Protein AF-A0A8F5GVH6-F1 (afdb_monomer)

Structure (mmCIF, N/CA/C/O backbone):
data_AF-A0A8F5GVH6-F1
#
_entry.id   AF-A0A8F5GVH6-F1
#
loop_
_atom_site.group_PDB
_atom_site.id
_atom_site.type_symbol
_atom_site.label_atom_id
_atom_site.label_alt_id
_atom_site.label_comp_id
_atom_site.label_asym_id
_atom_site.label_entity_id
_atom_site.label_seq_id
_atom_site.pdbx_PDB_ins_code
_atom_site.Cartn_x
_atom_site.Cartn_y
_atom_site.Cartn_z
_atom_site.occupancy
_atom_site.B_iso_or_equiv
_atom_site.auth_seq_id
_atom_site.auth_comp_id
_atom_site.auth_asym_id
_atom_site.auth_atom_id
_atom_site.pdbx_PDB_model_num
ATOM 1 N N . MET A 1 1 ? -0.884 -4.304 3.801 1.00 95.75 1 MET A N 1
ATOM 2 C CA . MET A 1 1 ? -2.123 -3.498 3.738 1.00 95.75 1 MET A CA 1
ATOM 3 C C . MET A 1 1 ? -3.334 -4.195 4.329 1.00 95.75 1 MET A C 1
ATOM 5 O O . MET A 1 1 ? -3.724 -3.771 5.399 1.00 95.75 1 MET A O 1
ATOM 9 N N . LYS A 1 2 ? -3.886 -5.267 3.738 1.00 98.00 2 LYS A N 1
ATOM 10 C CA . LYS A 1 2 ? -5.119 -5.921 4.243 1.00 98.00 2 LYS A CA 1
ATOM 11 C C . LYS A 1 2 ? -5.104 -6.229 5.752 1.00 98.00 2 LYS A C 1
ATOM 13 O O . LYS A 1 2 ? -6.006 -5.812 6.459 1.00 98.00 2 LYS A O 1
ATOM 18 N N . ALA A 1 3 ? -4.029 -6.844 6.251 1.00 98.06 3 ALA A N 1
ATOM 19 C CA . ALA A 1 3 ? -3.872 -7.135 7.681 1.00 98.06 3 ALA A CA 1
ATOM 20 C C . ALA A 1 3 ? -3.807 -5.875 8.571 1.00 98.06 3 ALA A C 1
ATOM 22 O O . ALA A 1 3 ? -4.321 -5.866 9.682 1.00 98.06 3 ALA A O 1
ATOM 23 N N . LEU A 1 4 ? -3.200 -4.784 8.087 1.00 98.06 4 LEU A N 1
ATOM 24 C CA . LEU A 1 4 ? -3.209 -3.509 8.812 1.00 98.06 4 LEU A CA 1
ATOM 25 C C . LEU A 1 4 ? -4.613 -2.892 8.802 1.00 98.06 4 LEU A C 1
ATOM 27 O O . LEU A 1 4 ? -5.070 -2.400 9.825 1.00 98.06 4 LEU A O 1
ATOM 31 N N . ALA A 1 5 ? -5.311 -2.962 7.668 1.00 98.12 5 ALA A N 1
ATOM 32 C CA . ALA A 1 5 ? -6.687 -2.495 7.526 1.00 98.12 5 ALA A CA 1
ATOM 33 C C . ALA A 1 5 ? -7.628 -3.187 8.527 1.00 98.12 5 ALA A C 1
ATOM 35 O O . ALA A 1 5 ? -8.456 -2.533 9.160 1.00 98.12 5 ALA A O 1
ATOM 36 N N . GLU A 1 6 ? -7.441 -4.497 8.702 1.00 98.19 6 GLU A N 1
ATOM 37 C CA . GLU A 1 6 ? -8.124 -5.317 9.700 1.00 98.19 6 GLU A CA 1
ATOM 38 C C . GLU A 1 6 ? -7.747 -4.905 11.131 1.00 98.19 6 GLU A C 1
ATOM 40 O O . GLU A 1 6 ? -8.635 -4.560 11.913 1.00 98.19 6 GLU A O 1
ATOM 45 N N . LYS A 1 7 ? -6.445 -4.845 11.465 1.00 97.56 7 LYS A N 1
ATOM 46 C CA . LYS A 1 7 ? -5.967 -4.444 12.804 1.00 97.56 7 LYS A CA 1
ATOM 47 C C . LYS A 1 7 ? -6.508 -3.077 13.231 1.00 97.56 7 LYS A C 1
ATOM 49 O O . LYS A 1 7 ? -6.907 -2.898 14.379 1.00 97.56 7 LYS A O 1
ATOM 54 N N . PHE A 1 8 ? -6.552 -2.124 12.304 1.00 97.31 8 PHE A N 1
ATOM 55 C CA . PHE A 1 8 ? -7.032 -0.765 12.549 1.00 97.31 8 PHE A CA 1
ATOM 56 C C . PHE A 1 8 ? -8.530 -0.564 12.278 1.00 97.31 8 PHE A C 1
ATOM 58 O O . PHE A 1 8 ? -8.997 0.574 12.395 1.00 97.31 8 PHE A O 1
ATOM 65 N N . LYS A 1 9 ? -9.262 -1.635 11.927 1.00 97.31 9 LYS A N 1
ATOM 66 C CA . LYS A 1 9 ? -10.710 -1.658 11.652 1.00 97.31 9 LYS A CA 1
ATOM 67 C C . LYS A 1 9 ? -11.177 -0.540 10.712 1.00 97.31 9 LYS A C 1
ATOM 69 O O . LYS A 1 9 ? -12.180 0.118 10.975 1.00 97.31 9 LYS A O 1
ATOM 74 N N . THR A 1 10 ? -10.422 -0.313 9.639 1.00 98.12 10 THR A N 1
ATOM 75 C CA . THR A 1 10 ? -10.728 0.718 8.626 1.00 98.12 10 THR A CA 1
ATOM 76 C C . THR A 1 10 ? -12.090 0.483 7.964 1.00 98.12 10 THR A C 1
ATOM 78 O O . THR A 1 10 ? -12.543 -0.663 7.883 1.00 98.12 10 THR A O 1
ATOM 81 N N . GLU A 1 11 ? -12.740 1.537 7.470 1.00 98.06 11 GLU A N 1
ATOM 82 C CA . GLU A 1 11 ? -14.028 1.396 6.774 1.00 98.06 11 GLU A CA 1
ATOM 83 C C . GLU A 1 11 ? -13.883 0.581 5.482 1.00 98.06 11 GLU A C 1
ATOM 85 O O . GLU A 1 11 ? -14.737 -0.250 5.178 1.00 98.06 11 GLU A O 1
ATOM 90 N N . GLU A 1 12 ? -12.752 0.697 4.783 1.00 98.38 12 GLU A N 1
ATOM 91 C CA . GLU A 1 12 ? -12.461 -0.106 3.594 1.00 98.38 12 GLU A CA 1
ATOM 92 C C . GLU A 1 12 ? -12.337 -1.595 3.902 1.00 98.38 12 GLU A C 1
ATOM 94 O O . GLU A 1 12 ? -12.707 -2.419 3.070 1.00 98.38 12 GLU A O 1
ATOM 99 N N . TYR A 1 13 ? -11.835 -1.963 5.087 1.00 98.44 13 TYR A N 1
ATOM 100 C CA . TYR A 1 13 ? -11.835 -3.362 5.510 1.00 98.44 13 TYR A CA 1
ATOM 101 C C . TYR A 1 13 ? -13.270 -3.879 5.638 1.00 98.44 13 TYR A C 1
ATOM 103 O O . TYR A 1 13 ? -13.581 -4.941 5.104 1.00 98.44 13 TYR A O 1
ATOM 111 N N . LYS A 1 14 ? -14.165 -3.112 6.274 1.00 98.31 14 LYS A N 1
ATOM 112 C CA . LYS A 1 14 ? -15.584 -3.489 6.378 1.00 98.31 14 LYS A CA 1
ATOM 113 C C . LYS A 1 14 ? -16.223 -3.602 4.996 1.00 98.31 14 LYS A C 1
ATOM 115 O O . LYS A 1 14 ? -16.913 -4.583 4.730 1.00 98.31 14 LYS A O 1
ATOM 120 N N . GLN A 1 15 ? -15.946 -2.649 4.107 1.00 98.44 15 GLN A N 1
ATOM 121 C CA . GLN A 1 15 ? -16.431 -2.679 2.729 1.00 98.44 15 GLN A CA 1
ATOM 122 C C . GLN A 1 15 ? -15.918 -3.914 1.973 1.00 98.44 15 GLN A C 1
ATOM 124 O O . GLN A 1 15 ? -16.713 -4.615 1.357 1.00 98.44 15 GLN A O 1
ATOM 129 N N . ALA A 1 16 ? -14.630 -4.250 2.089 1.00 98.31 16 ALA A N 1
ATOM 130 C CA . ALA A 1 16 ? -14.053 -5.432 1.448 1.00 98.31 16 ALA A CA 1
ATOM 131 C C . ALA A 1 16 ? -14.676 -6.750 1.945 1.00 98.31 16 ALA A C 1
ATOM 133 O O . ALA A 1 16 ? -14.784 -7.705 1.175 1.00 98.31 16 ALA A O 1
ATOM 134 N N . ILE A 1 17 ? -15.088 -6.815 3.219 1.00 98.19 17 ILE A N 1
ATOM 135 C CA . ILE A 1 17 ? -15.821 -7.964 3.771 1.00 98.19 17 ILE A CA 1
ATOM 136 C C . ILE A 1 17 ? -17.229 -8.050 3.174 1.00 98.19 17 ILE A C 1
ATOM 138 O O . ILE A 1 17 ? -17.627 -9.129 2.739 1.00 98.19 17 ILE A O 1
ATOM 142 N N . VAL A 1 18 ? -17.960 -6.932 3.101 1.00 98.25 18 VAL A N 1
ATOM 143 C CA . VAL A 1 18 ? -19.301 -6.878 2.486 1.00 98.25 18 VAL A CA 1
ATOM 144 C C . VAL A 1 18 ? -19.250 -7.268 1.007 1.00 98.25 18 VAL A C 1
ATOM 146 O O . VAL A 1 18 ? -20.095 -8.019 0.530 1.00 98.25 18 VAL A O 1
ATOM 149 N N . GLU A 1 19 ? -18.238 -6.797 0.285 1.00 97.38 19 GLU A N 1
ATOM 150 C CA . GLU A 1 19 ? -18.052 -7.077 -1.141 1.00 97.38 19 GLU A CA 1
ATOM 151 C C . GLU A 1 19 ? -17.438 -8.462 -1.416 1.00 97.38 19 GLU A C 1
ATOM 153 O O . GLU A 1 19 ? -17.350 -8.882 -2.570 1.00 97.38 19 GLU A O 1
ATOM 158 N N . GLY A 1 20 ? -16.976 -9.172 -0.379 1.00 98.06 20 GLY A N 1
ATOM 159 C CA . GLY A 1 20 ? -16.328 -10.483 -0.488 1.00 98.06 20 GLY A CA 1
ATOM 160 C C . GLY A 1 20 ? -14.964 -10.469 -1.191 1.00 98.06 20 GLY A C 1
ATOM 161 O O . GLY A 1 20 ? -14.395 -11.527 -1.468 1.00 98.06 20 GLY A O 1
ATOM 162 N N . ARG A 1 21 ? -14.418 -9.288 -1.506 1.00 97.88 21 ARG A N 1
ATOM 163 C CA . ARG A 1 21 ? -13.124 -9.121 -2.177 1.00 97.88 21 ARG A CA 1
ATOM 164 C C . ARG A 1 21 ? -12.527 -7.747 -1.915 1.00 97.88 21 ARG A C 1
ATOM 166 O O . ARG A 1 21 ? -13.204 -6.797 -1.558 1.00 97.88 21 ARG A O 1
ATOM 173 N N . TRP A 1 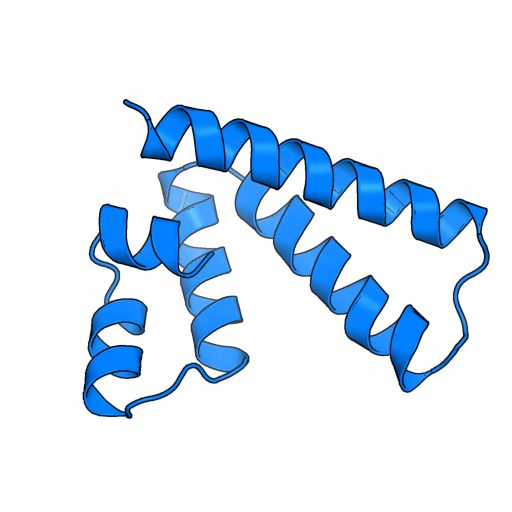22 ? -11.233 -7.634 -2.194 1.00 98.31 22 TRP A N 1
ATOM 174 C CA . TRP A 1 22 ? -10.547 -6.349 -2.237 1.00 98.31 22 TRP A CA 1
ATOM 175 C C . TRP A 1 22 ? -10.457 -5.842 -3.671 1.00 98.31 22 TRP A C 1
ATOM 177 O O . TRP A 1 22 ? -9.938 -6.539 -4.548 1.00 98.31 22 TRP A O 1
ATOM 187 N N . TYR A 1 23 ? -10.899 -4.610 -3.891 1.00 97.69 23 TYR A N 1
ATOM 188 C CA . TYR A 1 23 ? -10.598 -3.854 -5.101 1.00 97.69 23 TYR A CA 1
ATOM 189 C C . TYR A 1 23 ? -9.355 -2.989 -4.905 1.00 97.69 23 TYR A C 1
ATOM 191 O O . TYR A 1 23 ? -9.018 -2.588 -3.790 1.00 97.69 23 TYR A O 1
ATOM 199 N N . THR A 1 24 ? -8.676 -2.663 -6.004 1.00 97.38 24 THR A N 1
ATOM 200 C CA . THR A 1 24 ? -7.479 -1.814 -5.963 1.00 97.38 24 THR A CA 1
ATOM 201 C C . THR A 1 24 ? -7.781 -0.433 -5.379 1.00 97.38 24 THR A C 1
ATOM 203 O O . THR A 1 24 ? -6.958 0.091 -4.633 1.00 97.38 24 THR A O 1
ATOM 206 N N . TYR A 1 25 ? -8.976 0.125 -5.628 1.00 97.06 25 TYR A N 1
ATOM 207 C CA . TYR A 1 25 ? -9.375 1.409 -5.039 1.00 97.06 25 TYR A CA 1
ATOM 208 C C . TYR A 1 25 ? -9.532 1.331 -3.514 1.00 97.06 25 TYR A C 1
ATOM 210 O O . TYR A 1 25 ? -9.157 2.277 -2.831 1.00 97.06 25 TYR A O 1
ATOM 218 N N . LEU A 1 26 ? -9.995 0.197 -2.968 1.00 98.25 26 LEU A N 1
ATOM 219 C CA . LEU A 1 26 ? -10.052 -0.009 -1.517 1.00 98.25 26 LEU A CA 1
ATOM 220 C C . LEU A 1 26 ? -8.650 -0.031 -0.919 1.00 98.25 26 LEU A C 1
ATOM 222 O O . LEU A 1 26 ? -8.397 0.628 0.078 1.00 98.25 26 LEU A O 1
ATOM 226 N N . LEU A 1 27 ? -7.708 -0.725 -1.562 1.00 98.19 27 LEU A N 1
ATOM 227 C CA . LEU A 1 27 ? -6.318 -0.75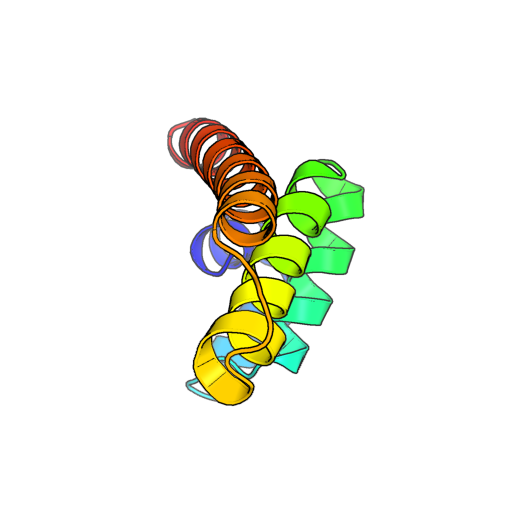3 -1.101 1.00 98.19 27 LEU A CA 1
ATOM 228 C C . LEU A 1 27 ? -5.662 0.636 -1.167 1.00 98.19 27 LEU A C 1
ATOM 230 O O . LEU A 1 27 ? -4.917 0.998 -0.257 1.00 98.19 27 LEU A O 1
ATOM 234 N N . ALA A 1 28 ? -5.955 1.422 -2.206 1.00 98.00 28 ALA A N 1
ATOM 235 C CA . ALA A 1 28 ? -5.480 2.798 -2.324 1.00 98.00 28 ALA A CA 1
ATOM 236 C C . ALA A 1 28 ? -6.091 3.714 -1.248 1.00 98.00 28 ALA A C 1
ATOM 238 O O . ALA A 1 28 ? -5.357 4.460 -0.600 1.00 98.00 28 ALA A O 1
ATOM 239 N N . SER A 1 29 ? -7.400 3.612 -1.002 1.00 98.00 29 SER A N 1
ATOM 240 C CA . SER A 1 29 ? -8.090 4.378 0.044 1.00 98.00 29 SER A CA 1
ATOM 241 C C . SER A 1 29 ? -7.555 4.036 1.439 1.00 98.00 29 SER A C 1
ATOM 243 O O . SER A 1 29 ? -7.049 4.919 2.132 1.00 98.00 29 SER A O 1
ATOM 245 N N . THR A 1 30 ? -7.466 2.741 1.777 1.00 98.31 30 THR A N 1
ATOM 246 C CA . THR A 1 30 ? -6.841 2.265 3.023 1.00 98.31 30 THR A CA 1
ATOM 247 C C . THR A 1 30 ? -5.417 2.792 3.187 1.00 98.31 30 THR A C 1
ATOM 249 O O . THR A 1 30 ? -5.002 3.111 4.298 1.00 98.31 30 THR A O 1
ATOM 252 N N . THR A 1 31 ? -4.639 2.850 2.103 1.00 98.25 31 THR A N 1
ATOM 253 C CA . THR A 1 31 ? -3.266 3.371 2.142 1.00 98.25 31 THR A CA 1
ATOM 254 C C . THR A 1 31 ? -3.261 4.839 2.550 1.00 98.25 31 THR A C 1
ATOM 256 O O . THR A 1 31 ? -2.549 5.191 3.483 1.00 98.25 31 THR A O 1
ATOM 259 N N . ASN A 1 32 ? -4.083 5.680 1.919 1.00 97.31 32 ASN A N 1
ATOM 260 C CA . ASN A 1 32 ? -4.156 7.104 2.254 1.00 97.31 32 ASN A CA 1
ATOM 261 C C . ASN A 1 32 ? -4.585 7.337 3.707 1.00 97.31 32 ASN A C 1
ATOM 263 O O . ASN A 1 32 ? -4.020 8.192 4.394 1.00 97.31 32 ASN A O 1
ATOM 267 N N . ASP A 1 33 ? -5.557 6.568 4.189 1.00 97.44 33 ASP A N 1
ATOM 268 C CA . ASP A 1 33 ? -6.064 6.715 5.551 1.00 97.44 33 ASP A CA 1
ATOM 269 C C . ASP A 1 33 ? -5.082 6.194 6.601 1.00 97.44 33 ASP A C 1
ATOM 271 O O . ASP A 1 33 ? -4.877 6.835 7.636 1.00 97.44 33 ASP A O 1
ATOM 275 N N . LEU A 1 34 ? -4.409 5.072 6.335 1.00 98.06 34 LEU A N 1
ATOM 276 C CA . LEU A 1 34 ? -3.383 4.555 7.237 1.00 98.06 34 LEU A CA 1
ATOM 277 C C . LEU A 1 34 ? -2.091 5.375 7.202 1.00 98.06 34 LEU A C 1
ATOM 279 O O . LEU A 1 34 ? -1.468 5.496 8.254 1.00 98.06 34 LEU A O 1
ATOM 283 N N . SER A 1 35 ? -1.713 6.000 6.083 1.00 98.06 35 SER A N 1
ATOM 284 C CA . SER A 1 35 ? -0.563 6.917 6.052 1.00 98.06 35 SER A CA 1
ATOM 285 C C . SER A 1 35 ? -0.735 8.065 7.044 1.00 98.06 35 SER A C 1
ATOM 287 O O . SER A 1 35 ? 0.171 8.336 7.827 1.00 98.06 35 SER A O 1
ATOM 289 N N . LYS A 1 36 ? -1.932 8.663 7.113 1.00 96.69 36 LYS A N 1
ATOM 290 C CA . LYS A 1 36 ? -2.240 9.747 8.067 1.00 96.69 36 LYS A CA 1
ATOM 291 C C . LYS A 1 36 ? -2.196 9.296 9.530 1.00 96.69 36 LYS A C 1
ATOM 293 O O . LYS A 1 36 ? -1.938 10.104 10.414 1.00 96.69 36 LYS A O 1
ATOM 298 N N . ARG A 1 37 ? -2.507 8.024 9.795 1.00 95.50 37 ARG A N 1
ATOM 299 C CA . ARG A 1 37 ? -2.640 7.474 11.156 1.00 95.50 37 ARG A CA 1
ATOM 300 C C . ARG A 1 37 ? -1.357 6.844 11.686 1.00 95.50 37 ARG A C 1
ATOM 302 O O . ARG A 1 37 ? -1.134 6.847 12.891 1.00 95.50 37 ARG A O 1
ATOM 309 N N . VAL A 1 38 ? -0.572 6.236 10.802 1.00 95.19 38 VAL A N 1
ATOM 310 C CA . VAL A 1 38 ? 0.524 5.320 11.149 1.00 95.19 38 VAL A CA 1
ATOM 311 C C . VAL A 1 38 ? 1.866 5.790 10.574 1.00 95.19 38 VAL A C 1
ATOM 313 O O . VAL A 1 38 ? 2.926 5.429 11.089 1.00 95.19 38 VAL A O 1
ATOM 316 N N . GLY A 1 39 ? 1.837 6.622 9.533 1.00 97.44 39 GLY A N 1
ATOM 317 C CA . GLY A 1 39 ? 3.005 7.266 8.942 1.00 97.44 39 GLY A CA 1
ATOM 318 C C . GLY A 1 39 ? 3.165 6.992 7.448 1.00 97.44 39 GLY A C 1
ATOM 319 O O . GLY A 1 39 ? 2.718 5.972 6.919 1.00 97.44 39 GLY A O 1
ATOM 320 N N . ASP A 1 40 ? 3.885 7.895 6.783 1.00 98.19 40 ASP A N 1
ATOM 321 C CA . ASP A 1 40 ? 4.037 7.943 5.320 1.00 98.19 40 ASP A CA 1
ATOM 322 C C . ASP A 1 40 ? 4.687 6.698 4.706 1.00 98.19 40 ASP A C 1
ATOM 324 O O . ASP A 1 40 ? 4.515 6.420 3.517 1.00 98.19 40 ASP A O 1
ATOM 328 N N . TRP A 1 41 ? 5.365 5.887 5.524 1.00 98.19 41 TRP A N 1
ATOM 329 C CA . TRP A 1 41 ? 5.942 4.609 5.110 1.00 98.19 41 TRP A CA 1
ATOM 330 C C . TRP A 1 41 ? 4.894 3.638 4.529 1.00 98.19 41 TRP A C 1
ATOM 332 O O . TRP A 1 41 ? 5.250 2.755 3.746 1.00 98.19 41 TRP A O 1
ATOM 342 N N . ILE A 1 42 ? 3.612 3.803 4.886 1.00 98.44 42 ILE A N 1
ATOM 343 C CA . ILE A 1 42 ? 2.479 3.079 4.293 1.00 98.44 42 ILE A CA 1
ATOM 344 C C . ILE A 1 42 ? 2.348 3.424 2.804 1.00 98.44 42 ILE A C 1
ATOM 346 O O . ILE A 1 42 ? 2.401 2.537 1.949 1.00 98.44 42 ILE A O 1
ATOM 350 N N . SER A 1 43 ? 2.217 4.714 2.484 1.00 98.31 43 SER A N 1
ATOM 351 C CA . SER A 1 43 ? 2.109 5.197 1.104 1.00 98.31 43 SER A CA 1
ATOM 352 C C . SER A 1 43 ? 3.386 4.967 0.314 1.00 98.31 43 SER A C 1
ATOM 354 O O . SER A 1 43 ? 3.300 4.591 -0.852 1.00 98.31 43 SER A O 1
ATOM 356 N N . ASP A 1 44 ? 4.559 5.110 0.933 1.00 98.50 44 ASP A N 1
ATOM 357 C CA . ASP A 1 44 ? 5.837 4.847 0.267 1.00 98.50 44 ASP A CA 1
ATOM 358 C C . ASP A 1 44 ? 5.914 3.413 -0.263 1.00 98.50 44 ASP A C 1
ATOM 360 O O . ASP A 1 44 ? 6.271 3.194 -1.423 1.00 98.50 44 ASP A O 1
ATOM 364 N N . GLY A 1 45 ? 5.565 2.430 0.574 1.00 98.62 45 GLY A N 1
ATOM 365 C CA . GLY A 1 45 ? 5.600 1.022 0.194 1.00 98.62 45 GLY A CA 1
ATOM 366 C C . GLY A 1 45 ? 4.482 0.633 -0.769 1.00 98.62 45 GLY A C 1
ATOM 367 O O . GLY A 1 45 ? 4.741 -0.063 -1.751 1.00 98.62 45 GLY A O 1
ATOM 368 N N . TRP A 1 46 ? 3.248 1.091 -0.534 1.00 98.56 46 TRP A N 1
ATOM 369 C CA . TRP A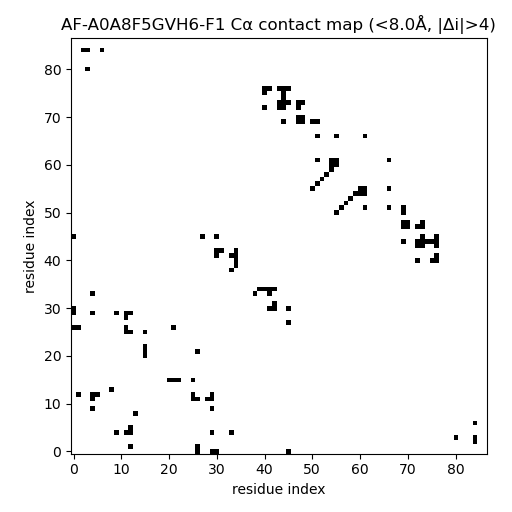 1 46 ? 2.123 0.770 -1.415 1.00 98.56 46 TRP A CA 1
ATOM 370 C C . TRP A 1 46 ? 2.295 1.373 -2.813 1.00 98.56 46 TRP A C 1
ATOM 372 O O . TRP A 1 46 ? 2.139 0.660 -3.805 1.00 98.56 46 TRP A O 1
ATOM 382 N N . ASN A 1 47 ? 2.692 2.646 -2.90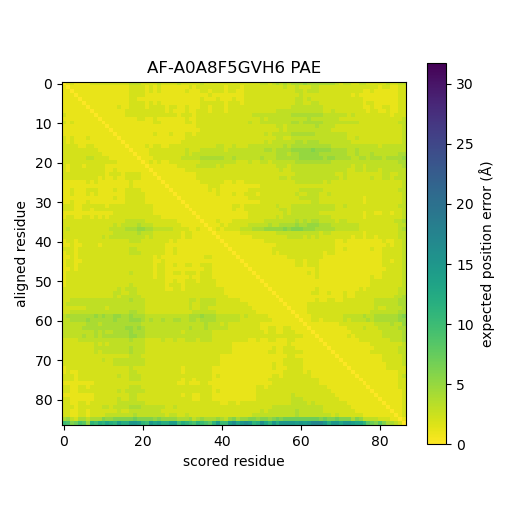8 1.00 98.50 47 ASN A N 1
ATOM 383 C CA . ASN A 1 47 ? 2.916 3.308 -4.194 1.00 98.50 47 ASN A CA 1
ATOM 384 C C . ASN A 1 47 ? 4.088 2.672 -4.948 1.00 98.50 47 ASN A C 1
ATOM 386 O O . ASN A 1 47 ? 3.995 2.475 -6.158 1.00 98.50 47 ASN A O 1
ATOM 390 N N . ALA A 1 48 ? 5.157 2.281 -4.246 1.00 98.69 48 ALA A N 1
ATOM 391 C CA . ALA A 1 48 ? 6.252 1.522 -4.846 1.00 98.69 48 ALA A CA 1
AT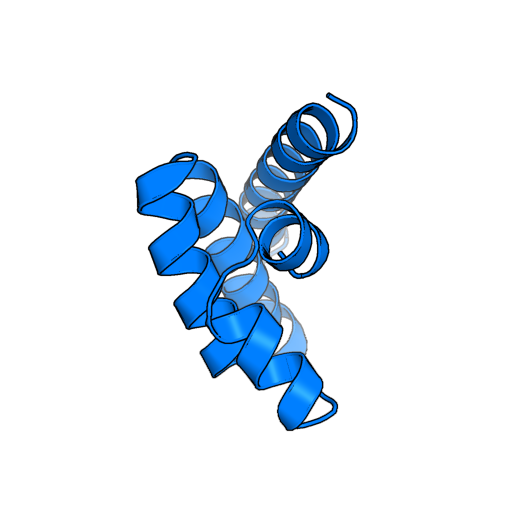OM 392 C C . ALA A 1 48 ? 5.780 0.162 -5.393 1.00 98.69 48 ALA A C 1
ATOM 394 O O . ALA A 1 48 ? 6.136 -0.217 -6.509 1.00 98.69 48 ALA A O 1
ATOM 395 N N . GLY A 1 49 ? 4.925 -0.547 -4.649 1.00 98.56 49 GLY A N 1
ATOM 396 C CA . GLY A 1 49 ? 4.284 -1.781 -5.111 1.00 98.56 49 GLY A CA 1
ATOM 397 C C . GLY A 1 49 ? 3.417 -1.568 -6.352 1.00 98.56 49 GLY A C 1
ATOM 398 O O . GLY A 1 49 ? 3.510 -2.341 -7.303 1.00 98.56 49 GLY A O 1
ATOM 399 N N . TYR A 1 50 ? 2.626 -0.494 -6.380 1.00 98.44 50 TYR A N 1
ATOM 400 C CA . TYR A 1 50 ? 1.794 -0.141 -7.531 1.00 98.44 50 TYR A CA 1
ATOM 401 C C . TYR A 1 50 ? 2.634 0.217 -8.767 1.00 98.44 50 TYR A C 1
ATOM 403 O O . TYR A 1 50 ? 2.332 -0.231 -9.872 1.00 98.44 50 TYR A O 1
ATOM 411 N N . VAL A 1 51 ? 3.739 0.950 -8.585 1.00 98.62 51 VAL A N 1
ATOM 412 C CA . VAL A 1 51 ? 4.706 1.245 -9.653 1.00 98.62 51 VAL A CA 1
ATOM 413 C C . VAL A 1 51 ? 5.305 -0.038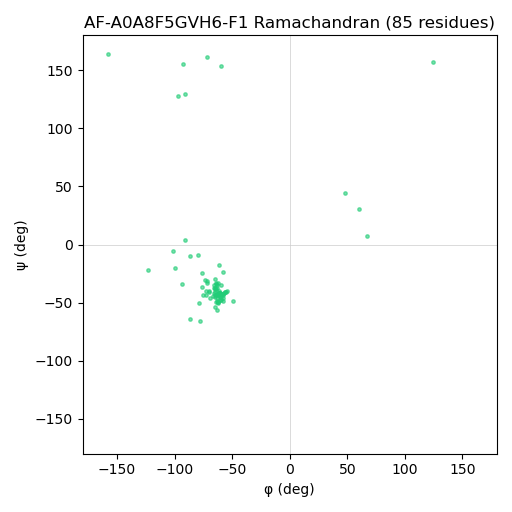 -10.225 1.00 98.62 51 VAL A C 1
ATOM 415 O O . VAL A 1 51 ? 5.345 -0.185 -11.444 1.00 98.62 51 VAL A O 1
ATOM 418 N N . LEU A 1 52 ? 5.730 -0.986 -9.382 1.00 98.69 52 LEU A N 1
ATOM 419 C CA . LEU A 1 52 ? 6.239 -2.279 -9.854 1.00 98.69 52 LEU A CA 1
ATOM 420 C C . LEU A 1 52 ? 5.159 -3.107 -10.560 1.00 98.69 52 LEU A C 1
ATOM 422 O O . LEU A 1 52 ? 5.456 -3.769 -11.550 1.00 98.69 52 LEU A O 1
ATOM 426 N N . HIS A 1 53 ? 3.916 -3.062 -10.083 1.00 98.25 53 HIS A N 1
ATOM 427 C CA . HIS A 1 53 ? 2.795 -3.763 -10.702 1.00 98.25 53 HIS A CA 1
ATOM 428 C C . HIS A 1 53 ? 2.494 -3.237 -12.113 1.00 98.25 53 HIS A C 1
ATOM 430 O O . HIS A 1 53 ? 2.409 -4.023 -13.053 1.00 98.25 53 HIS A O 1
ATOM 436 N N . VAL A 1 54 ? 2.381 -1.919 -12.283 1.00 98.50 54 VAL A N 1
ATOM 437 C CA . VAL A 1 54 ? 2.080 -1.319 -13.590 1.00 98.50 54 VAL A CA 1
ATOM 438 C C . VAL A 1 54 ? 3.332 -1.297 -14.464 1.00 98.50 54 VAL A C 1
ATOM 440 O O . VAL A 1 54 ? 3.427 -2.018 -15.450 1.00 98.50 54 VAL A O 1
ATOM 443 N N . TRP A 1 55 ? 4.342 -0.520 -14.078 1.00 98.69 55 TRP A N 1
ATOM 444 C CA . TRP A 1 55 ? 5.494 -0.243 -14.935 1.00 98.69 55 TRP A CA 1
ATOM 445 C C . TRP A 1 55 ? 6.493 -1.399 -15.018 1.00 98.69 55 TRP A C 1
ATOM 447 O O . TRP A 1 55 ? 7.240 -1.494 -15.990 1.00 98.69 55 TRP A O 1
ATOM 457 N N . GLY A 1 56 ? 6.525 -2.268 -14.006 1.00 98.25 56 GLY A N 1
ATOM 458 C CA . GLY A 1 56 ? 7.357 -3.470 -13.999 1.00 98.25 56 GLY A CA 1
ATOM 459 C C . GLY A 1 56 ? 6.663 -4.654 -14.667 1.00 98.25 56 GLY A C 1
ATOM 460 O O . GLY A 1 56 ? 7.140 -5.139 -15.686 1.00 98.25 56 GLY A O 1
ATOM 461 N N . PHE A 1 57 ? 5.549 -5.120 -14.097 1.00 97.94 57 PHE A N 1
ATOM 462 C CA . PHE A 1 57 ? 4.889 -6.354 -14.534 1.00 97.94 57 PHE A CA 1
ATOM 463 C C . PHE A 1 57 ? 4.044 -6.180 -15.800 1.00 97.94 57 PHE A C 1
ATOM 465 O O . PHE A 1 57 ? 4.213 -6.959 -16.734 1.00 97.94 57 PHE A O 1
ATOM 472 N N . HIS A 1 58 ? 3.159 -5.181 -15.856 1.00 98.19 58 HIS A N 1
ATOM 473 C CA . HIS A 1 58 ? 2.306 -4.988 -17.033 1.00 98.19 58 HIS A CA 1
ATOM 474 C C . HIS A 1 58 ? 3.065 -4.393 -18.223 1.00 98.19 58 HIS A C 1
ATOM 476 O O . HIS A 1 58 ? 2.920 -4.878 -19.341 1.00 98.19 58 HIS A O 1
ATOM 482 N N . GLU A 1 59 ? 3.905 -3.384 -17.986 1.00 98.12 59 GLU A N 1
ATOM 483 C CA . GLU A 1 59 ? 4.529 -2.617 -19.072 1.00 98.12 59 GLU A CA 1
ATOM 484 C C . GLU A 1 59 ? 5.976 -3.034 -19.392 1.00 98.12 59 GLU A C 1
ATOM 486 O O . GLU A 1 59 ? 6.488 -2.718 -20.470 1.00 98.12 59 GLU A O 1
ATOM 491 N N . GLY A 1 60 ? 6.672 -3.708 -18.467 1.00 97.75 60 GLY A N 1
ATOM 492 C CA . GLY A 1 60 ? 8.062 -4.141 -18.667 1.00 97.75 60 GLY A CA 1
ATOM 493 C C . GLY A 1 60 ? 9.053 -2.995 -18.911 1.00 97.75 60 GLY A C 1
ATOM 494 O O . GLY A 1 60 ? 10.020 -3.164 -19.651 1.00 97.75 60 GLY A O 1
ATOM 495 N N . LYS A 1 61 ? 8.805 -1.803 -18.350 1.00 98.25 61 LYS A N 1
ATOM 496 C CA . LYS A 1 61 ? 9.573 -0.570 -18.630 1.00 98.25 61 LYS A CA 1
ATOM 497 C C . LYS A 1 61 ? 10.599 -0.202 -17.565 1.00 98.25 61 LYS A C 1
ATOM 499 O O . LYS A 1 61 ? 11.341 0.760 -17.751 1.00 98.25 61 LYS A O 1
ATOM 504 N N . LEU A 1 62 ? 10.646 -0.919 -16.445 1.00 98.06 62 LEU A N 1
ATOM 505 C CA . LEU A 1 62 ? 11.590 -0.627 -15.369 1.00 98.06 62 LEU A CA 1
ATOM 506 C C . LEU A 1 62 ? 12.889 -1.414 -15.537 1.00 98.06 62 LEU A C 1
ATOM 508 O O . LEU A 1 62 ? 12.885 -2.636 -15.663 1.00 98.06 62 LEU A O 1
ATOM 512 N N . SER A 1 63 ? 14.011 -0.702 -15.468 1.00 98.31 63 SER A N 1
ATOM 513 C CA . SER A 1 63 ? 15.335 -1.299 -15.328 1.00 98.31 63 SER A CA 1
ATOM 514 C C . SER A 1 63 ? 15.545 -1.871 -13.921 1.00 98.31 63 SER A C 1
ATOM 516 O O .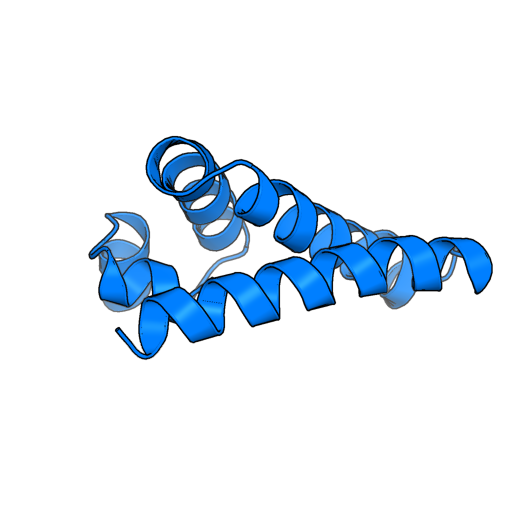 SER A 1 63 ? 14.860 -1.498 -12.964 1.00 98.31 63 SER A O 1
ATOM 518 N N . VAL A 1 64 ? 16.528 -2.766 -13.775 1.00 98.31 64 VAL A N 1
ATOM 519 C CA . VAL A 1 64 ? 16.828 -3.443 -12.500 1.00 98.31 64 VAL A CA 1
ATOM 520 C C . VAL A 1 64 ? 17.112 -2.449 -11.369 1.00 98.31 64 VAL A C 1
ATOM 522 O O . VAL A 1 64 ? 16.601 -2.626 -10.266 1.00 98.31 64 VAL A O 1
ATOM 525 N N . ASP A 1 65 ? 17.846 -1.364 -11.627 1.00 98.19 65 ASP A N 1
ATOM 526 C CA . ASP A 1 65 ? 18.120 -0.327 -10.623 1.00 98.19 65 ASP A CA 1
ATOM 527 C C . ASP A 1 65 ? 16.833 0.354 -10.125 1.00 98.19 65 ASP A C 1
ATOM 529 O O . ASP A 1 65 ? 16.666 0.578 -8.925 1.00 98.19 65 ASP A O 1
ATOM 533 N N . LYS A 1 66 ? 15.874 0.619 -11.021 1.00 98.19 66 LYS A N 1
ATOM 534 C CA . LYS A 1 66 ? 14.570 1.199 -10.663 1.00 98.19 66 LYS A CA 1
ATOM 535 C C . LYS A 1 66 ? 13.687 0.198 -9.923 1.00 98.19 66 LYS A C 1
ATOM 537 O O . LYS A 1 66 ? 12.939 0.597 -9.027 1.00 98.19 66 LYS A O 1
ATOM 542 N N . ILE A 1 67 ? 13.795 -1.091 -10.248 1.00 98.56 67 ILE A N 1
ATOM 543 C CA . ILE A 1 67 ? 13.116 -2.163 -9.513 1.00 98.56 67 ILE A CA 1
ATOM 544 C C . ILE A 1 67 ? 13.624 -2.214 -8.066 1.00 98.56 67 ILE A C 1
ATOM 546 O O . ILE A 1 67 ? 12.815 -2.184 -7.138 1.00 98.56 67 ILE A O 1
ATOM 550 N N . ILE A 1 68 ? 14.947 -2.212 -7.864 1.00 98.69 68 ILE A N 1
ATOM 551 C CA . ILE A 1 68 ? 15.572 -2.290 -6.534 1.00 98.69 68 ILE A CA 1
ATOM 552 C C . ILE A 1 68 ? 15.107 -1.139 -5.630 1.00 98.69 68 ILE A C 1
ATOM 554 O O . ILE A 1 68 ? 14.686 -1.391 -4.502 1.00 98.69 68 ILE A O 1
ATOM 558 N N . VAL A 1 69 ? 15.079 0.104 -6.129 1.00 98.44 69 VAL A N 1
ATOM 559 C CA . VAL A 1 69 ? 14.615 1.273 -5.348 1.00 98.44 69 VAL A CA 1
ATOM 560 C C . VAL A 1 69 ? 13.191 1.087 -4.808 1.00 98.44 69 VAL A C 1
ATOM 562 O O . VAL A 1 69 ? 12.905 1.450 -3.666 1.00 98.44 69 VAL A O 1
ATOM 565 N N . ASN A 1 70 ? 12.286 0.517 -5.606 1.00 98.62 70 ASN A N 1
ATOM 566 C CA . ASN A 1 70 ? 10.906 0.281 -5.179 1.00 98.62 70 ASN A CA 1
ATOM 567 C C . ASN A 1 70 ? 10.793 -0.916 -4.221 1.00 98.62 70 ASN A C 1
ATOM 569 O O . ASN A 1 70 ? 10.023 -0.859 -3.261 1.00 98.62 70 ASN A O 1
ATOM 573 N N . ILE A 1 71 ? 11.591 -1.970 -4.425 1.00 98.62 71 ILE A N 1
ATOM 574 C CA . ILE A 1 71 ? 11.645 -3.122 -3.514 1.00 98.62 71 ILE A CA 1
ATOM 575 C C . ILE A 1 71 ? 12.068 -2.693 -2.105 1.00 98.62 71 ILE A C 1
ATOM 577 O O . ILE A 1 71 ? 11.452 -3.137 -1.136 1.00 98.62 71 ILE A O 1
ATOM 581 N N . GLU A 1 72 ? 13.058 -1.810 -1.963 1.00 98.69 72 GLU A N 1
ATOM 582 C CA . GLU A 1 72 ? 13.507 -1.352 -0.639 1.00 98.69 72 GLU A CA 1
ATOM 583 C C . GLU A 1 72 ? 12.410 -0.591 0.127 1.00 98.69 72 GLU A C 1
ATOM 585 O O . GLU A 1 72 ? 12.224 -0.802 1.328 1.00 98.69 72 GLU A O 1
ATOM 590 N N . LYS A 1 73 ? 11.590 0.210 -0.567 1.00 98.62 73 LYS A N 1
ATOM 591 C CA . LYS A 1 73 ? 10.412 0.858 0.041 1.00 98.62 73 LYS A CA 1
ATOM 592 C C . LYS A 1 73 ? 9.383 -0.166 0.529 1.00 98.62 73 LYS A C 1
ATOM 594 O O . LYS A 1 73 ? 8.853 -0.038 1.633 1.00 98.62 73 LYS A O 1
ATOM 599 N N . ILE A 1 74 ? 9.131 -1.211 -0.262 1.00 98.69 74 ILE A N 1
ATOM 600 C CA . ILE A 1 74 ? 8.205 -2.295 0.099 1.00 98.69 74 ILE A CA 1
ATOM 601 C C . ILE A 1 74 ? 8.732 -3.086 1.305 1.00 98.69 74 ILE A C 1
ATOM 603 O O . ILE A 1 74 ? 7.957 -3.387 2.214 1.00 98.69 74 ILE A O 1
ATOM 607 N N . LYS A 1 75 ? 10.039 -3.383 1.355 1.00 98.69 75 LYS A N 1
ATOM 608 C CA . LYS A 1 75 ? 10.680 -4.061 2.495 1.00 98.69 75 LYS A CA 1
ATOM 609 C C . LYS A 1 75 ? 10.520 -3.267 3.789 1.00 98.69 75 LYS A C 1
ATOM 611 O O . LYS A 1 75 ? 10.059 -3.832 4.779 1.00 98.69 75 LYS A O 1
ATOM 616 N N . LYS A 1 76 ? 10.801 -1.959 3.760 1.00 98.44 76 LYS A N 1
ATOM 617 C CA . LYS A 1 76 ? 10.606 -1.071 4.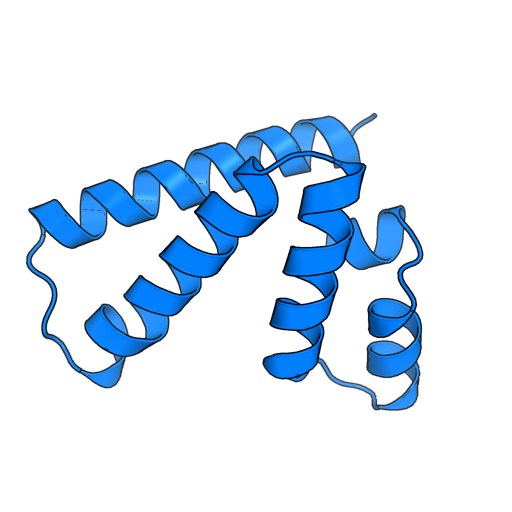917 1.00 98.44 76 LYS A CA 1
ATOM 618 C C . LYS A 1 76 ? 9.148 -1.057 5.386 1.00 98.44 76 LYS A C 1
ATOM 620 O O . LYS A 1 76 ? 8.881 -1.153 6.582 1.00 98.44 76 LYS A O 1
ATOM 625 N N . MET A 1 77 ? 8.192 -0.999 4.453 1.00 98.44 77 MET A N 1
ATOM 626 C CA . MET A 1 77 ? 6.767 -1.079 4.792 1.00 98.44 77 MET A CA 1
ATOM 627 C C . MET A 1 77 ? 6.408 -2.417 5.451 1.00 98.44 77 MET A C 1
ATOM 629 O O . MET A 1 77 ? 5.658 -2.442 6.423 1.00 98.44 77 MET A O 1
ATOM 633 N N . LEU A 1 78 ? 6.940 -3.533 4.947 1.00 98.25 78 LEU A N 1
ATOM 634 C CA . LEU A 1 78 ? 6.725 -4.865 5.520 1.00 98.25 78 LEU A CA 1
ATOM 635 C C . LEU A 1 78 ? 7.287 -4.989 6.937 1.00 98.25 78 LEU A C 1
ATOM 637 O O . LEU A 1 78 ? 6.617 -5.554 7.797 1.00 98.25 78 LEU A O 1
ATOM 641 N N . GLU A 1 79 ? 8.490 -4.479 7.183 1.00 98.25 79 GLU A N 1
ATOM 642 C CA . GLU A 1 79 ? 9.122 -4.506 8.504 1.00 98.25 79 GLU A CA 1
ATOM 643 C C . GLU A 1 79 ? 8.312 -3.706 9.533 1.00 98.25 79 GLU A C 1
ATOM 645 O O . GLU A 1 79 ? 7.918 -4.246 10.568 1.00 98.25 79 GLU A O 1
ATOM 650 N N . ASN A 1 80 ? 7.940 -2.468 9.199 1.00 98.06 80 ASN A N 1
ATOM 651 C CA . ASN A 1 80 ? 7.096 -1.641 10.062 1.00 98.06 80 ASN A CA 1
ATOM 652 C C . ASN A 1 80 ? 5.721 -2.279 10.305 1.00 98.06 80 ASN A C 1
ATOM 654 O O . ASN A 1 80 ? 5.230 -2.302 11.435 1.00 98.06 80 ASN A O 1
ATOM 658 N N . ALA A 1 81 ? 5.107 -2.846 9.261 1.00 98.12 81 ALA A N 1
ATOM 659 C CA . ALA A 1 81 ? 3.833 -3.543 9.386 1.00 98.12 81 ALA A CA 1
ATOM 660 C C . ALA A 1 81 ? 3.931 -4.750 10.327 1.00 98.12 81 ALA A C 1
ATOM 662 O O . ALA A 1 81 ? 3.031 -4.952 11.138 1.00 98.12 81 ALA A O 1
ATOM 663 N N . LYS A 1 82 ? 5.013 -5.536 10.249 1.00 97.94 82 LYS A N 1
ATOM 664 C CA . LYS A 1 82 ? 5.252 -6.669 11.154 1.00 97.94 82 LYS A CA 1
ATOM 665 C C . LYS A 1 82 ? 5.352 -6.205 12.602 1.00 97.94 82 LYS A C 1
ATOM 667 O O . LYS A 1 82 ? 4.666 -6.771 13.446 1.00 97.94 82 LYS A O 1
ATOM 672 N N . ASN A 1 83 ? 6.133 -5.159 12.873 1.00 97.06 83 ASN A N 1
ATOM 673 C CA . ASN A 1 83 ? 6.290 -4.618 14.226 1.00 97.06 83 ASN A CA 1
ATOM 674 C C . ASN A 1 83 ? 4.944 -4.194 14.824 1.00 97.06 83 ASN A C 1
ATOM 676 O O . ASN A 1 83 ? 4.647 -4.524 15.966 1.00 97.06 83 ASN A O 1
ATOM 680 N N . ILE A 1 84 ? 4.095 -3.542 14.025 1.00 97.12 84 ILE A N 1
ATOM 681 C CA . ILE A 1 84 ? 2.751 -3.152 14.458 1.00 97.12 84 ILE A CA 1
ATOM 682 C C . ILE A 1 84 ? 1.835 -4.357 14.620 1.00 97.12 84 ILE A C 1
ATOM 684 O O . ILE A 1 84 ? 1.025 -4.371 15.531 1.00 97.12 84 ILE A O 1
ATOM 688 N N . LEU A 1 85 ? 1.882 -5.359 13.744 1.00 97.19 85 LEU A N 1
ATOM 689 C CA . LEU A 1 85 ? 0.978 -6.511 13.828 1.00 97.19 85 LEU A CA 1
ATOM 690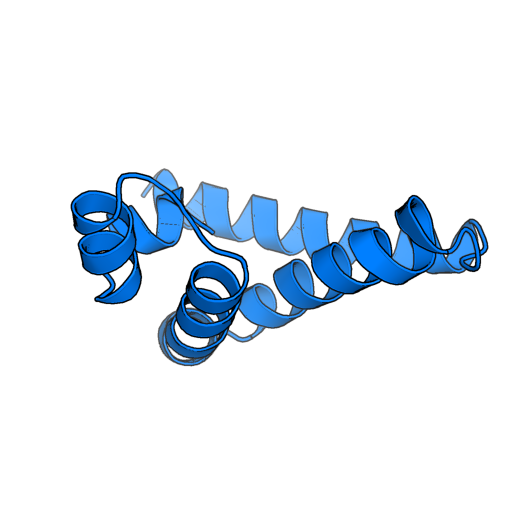 C C . LEU A 1 85 ? 1.317 -7.436 15.006 1.00 97.19 85 LEU A C 1
ATOM 692 O O . LEU A 1 85 ? 0.394 -8.016 15.569 1.00 97.19 85 LEU A O 1
ATOM 696 N N . MET A 1 86 ? 2.595 -7.528 15.383 1.00 93.69 86 MET A N 1
ATOM 697 C CA . MET A 1 86 ? 3.088 -8.372 16.480 1.00 93.69 86 MET A CA 1
ATOM 698 C C . MET A 1 86 ? 3.031 -7.711 17.867 1.00 93.69 86 MET A C 1
ATOM 700 O O . MET A 1 86 ? 3.255 -8.407 18.853 1.00 93.69 86 MET A O 1
ATOM 704 N N . SER A 1 87 ? 2.745 -6.406 17.953 1.00 80.25 87 SER A N 1
ATOM 705 C CA . SER A 1 87 ? 2.467 -5.701 19.217 1.00 80.25 87 SER A CA 1
ATOM 706 C C . SER A 1 87 ? 1.026 -5.898 19.676 1.00 80.25 87 SER A C 1
ATOM 708 O O . SER A 1 87 ? 0.811 -6.142 20.875 1.00 80.25 87 SER A O 1
#

Solvent-accessible surface area (backbone atoms only — not comparable to full-atom values): 4764 Å² total; per-residue (Å²): 106,72,69,54,32,54,76,68,64,36,71,50,41,54,49,26,60,76,68,74,46,83,51,71,67,43,56,52,50,48,31,59,57,43,18,80,74,79,36,60,54,45,41,49,11,51,52,27,49,50,46,42,49,45,41,37,68,73,64,64,72,57,52,71,73,60,47,50,61,28,49,53,34,34,51,54,30,50,53,54,49,48,57,62,73,75,104

pLDDT: mean 97.78, std 2.05, range [80.25, 98.69]

Mean predicted aligned error: 2.06 Å

Organism: NCBI:txid2286

Nearest PDB structures (foldseek):
  2q00-assembly2_B  TM=7.969E-01  e=1.841E-01  Saccharolobus solfataricus P2

InterPro domains:
  IPR010268 Archaeal PaREP1-like [PF05942] (1-78)

Sequence (87 aa):
MKALAEKFKTEEYKQAIVEGRWYTYLLASTTNDLSKRVGDWISDGWNAGYVLHVWGFHEGKLSVDKIIVNIEKIKKMLENAKNILMS

Radius of gyration: 13.58 Å; Cα contacts (8 Å, |Δi|>4): 77; chains: 1; bounding box: 37×20×38 Å

Secondary structure (DSSP, 8-state):
-HHHHHHTT-HHHHHHHHTTS--HHHHHHHHHHHHHHH-THHHHHHHHHHHIIIIIIIT----HHHHHHHHHHHHHHHHHHHHHHH-

Foldseek 3Di:
DLLVCVVVVPPLNVVCVVVVHDDPVSLVVSLVVCCVVPHCLSVLLVVLVVCCVPCNVVVVNDDPVSNVSSVVSVVSSVVSVVVVSVD